Protein AF-A0A1H9S009-F1 (afdb_monomer_lite)

Sequence (148 aa):
MQSAQLGVEPNTGLGQAYLIPYGKQVHFLLGYKGLIDLAVRSGQYKAIYAYEVFQEVEFSYSYGLHKDLVHVPSQNPQGEPIGYYAVYHLKNGGYDFVYWTRERVEKHAHKFSQAVQKGWTSPWKTNYDAMAKKAVLKEVLKYAPKSI

Foldseek 3Di:
DVCVVLVHDQDPPQQQWHFDDDDPDTDIDGGLSVLVVQLVVVVFWPDKFKDFAAPPWDWDWDDDPDTDTDTDDDPDGDDDGQW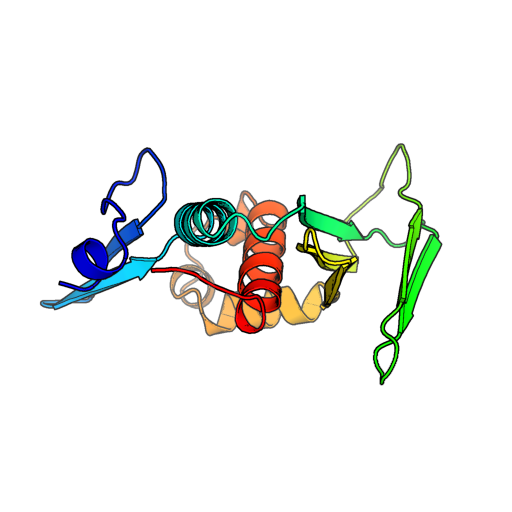MKIKTATPVGDIDMDIDGPVRLVVVCCVPPPCVVVVHDDCCVVPVRVSRRSVNSVVRSVPRDGDD

pLDDT: mean 89.42, std 7.25, range [58.47, 98.31]

Radius of gyration: 16.77 Å; chains: 1; bounding box: 38×30×45 Å

Organism: NCBI:txid28031

Secondary structure (DSSP, 8-state):
-HHHHTT--BBTTT-SEEEEEETTEEEEEE-HHHHHHHHHHTS-EEEEEEEEE-TTSEEEEE-SSS-EEEEE--SS--S--SEEEEEEEETTS-EEEEEEEHHHHHHHHHHH-HHHHTT---HHHHSHHHHHHHHHHHHHTTTS----

Structure (mmCIF, N/CA/C/O backbone):
data_AF-A0A1H9S009-F1
#
_entry.id   AF-A0A1H9S009-F1
#
loop_
_atom_site.group_PDB
_atom_site.id
_atom_site.type_symbol
_atom_site.label_atom_id
_atom_site.label_alt_id
_atom_site.label_comp_id
_atom_site.label_asym_id
_atom_site.label_entity_id
_atom_site.label_seq_id
_atom_site.pdbx_PDB_ins_code
_atom_site.Cartn_x
_atom_site.Cartn_y
_atom_site.Cartn_z
_atom_site.occupancy
_atom_site.B_iso_or_equiv
_atom_site.auth_seq_id
_atom_site.auth_comp_id
_atom_site.auth_asym_id
_atom_site.auth_atom_id
_atom_site.pdbx_PDB_model_num
ATOM 1 N N . MET A 1 1 ? -13.330 7.369 22.682 1.00 65.25 1 MET A N 1
ATOM 2 C CA . MET A 1 1 ? -11.979 6.884 22.311 1.00 65.25 1 MET A CA 1
ATOM 3 C C . MET A 1 1 ? -12.084 6.255 20.918 1.00 65.25 1 MET A C 1
ATOM 5 O O . MET A 1 1 ? -12.919 5.376 20.759 1.00 65.25 1 MET A O 1
ATOM 9 N N . GLN A 1 2 ? -11.348 6.734 19.904 1.00 75.69 2 GLN A N 1
ATOM 10 C CA . GLN A 1 2 ? -11.520 6.309 18.493 1.00 75.69 2 GLN A CA 1
ATOM 11 C C . GLN A 1 2 ? -11.244 4.814 18.253 1.00 75.69 2 GLN A C 1
ATOM 13 O O . GLN A 1 2 ? -11.908 4.195 17.431 1.00 75.69 2 GLN A O 1
ATOM 18 N N . SER A 1 3 ? -10.316 4.215 19.003 1.00 80.19 3 SER A N 1
ATOM 19 C CA . SER A 1 3 ? -10.047 2.769 18.973 1.00 80.19 3 SER A CA 1
ATOM 20 C C . SER A 1 3 ? -11.283 1.936 19.314 1.00 80.19 3 SER A C 1
ATOM 22 O O . SER A 1 3 ? -11.604 0.996 18.595 1.00 80.19 3 SER A O 1
ATOM 24 N N . ALA A 1 4 ? -12.007 2.328 20.367 1.00 78.19 4 ALA A N 1
ATOM 25 C CA . ALA A 1 4 ? -13.235 1.668 20.800 1.00 78.19 4 ALA A CA 1
ATOM 26 C C . ALA A 1 4 ? -14.367 1.828 19.776 1.00 78.19 4 ALA A C 1
ATOM 28 O O . ALA A 1 4 ? -15.104 0.880 19.542 1.00 78.19 4 ALA A O 1
ATOM 29 N N . GLN A 1 5 ? -14.470 2.994 19.125 1.00 79.81 5 GLN A N 1
ATOM 30 C CA . GLN A 1 5 ? -15.436 3.199 18.038 1.00 79.81 5 GLN A CA 1
ATOM 31 C C . GLN A 1 5 ? -15.152 2.295 16.838 1.00 79.81 5 GLN A C 1
ATOM 33 O O . GLN A 1 5 ? -16.087 1.851 16.196 1.00 79.81 5 GLN A O 1
ATOM 38 N N . LEU A 1 6 ? -13.880 2.026 16.543 1.00 80.94 6 LEU A N 1
ATOM 39 C CA . LEU A 1 6 ? -13.463 1.180 15.424 1.00 80.94 6 LEU A CA 1
ATOM 40 C C . LEU A 1 6 ? -13.334 -0.307 15.802 1.00 80.94 6 LEU A C 1
ATOM 42 O O . LEU A 1 6 ? -12.962 -1.112 14.956 1.00 80.94 6 LEU A O 1
ATOM 46 N N . GLY A 1 7 ? -13.557 -0.685 17.065 1.00 81.50 7 GLY A N 1
ATOM 47 C CA . GLY A 1 7 ? -13.358 -2.063 17.524 1.00 81.50 7 GLY A CA 1
ATOM 48 C C . GLY A 1 7 ? -11.948 -2.603 17.242 1.00 81.50 7 GLY A C 1
ATOM 49 O O . GLY A 1 7 ? -11.800 -3.772 16.872 1.00 81.50 7 GLY A O 1
ATOM 50 N N . VAL A 1 8 ? -10.926 -1.745 17.350 1.00 82.88 8 VAL A N 1
ATOM 51 C CA . VAL A 1 8 ? -9.513 -2.117 17.168 1.00 82.88 8 VAL A CA 1
ATOM 52 C C . VAL A 1 8 ? -8.735 -1.920 18.456 1.00 82.88 8 VAL A C 1
ATOM 54 O O . VAL A 1 8 ? -8.861 -0.901 19.140 1.00 82.88 8 VAL A O 1
ATOM 57 N N . GLU A 1 9 ? -7.875 -2.881 18.761 1.00 82.75 9 GLU A N 1
ATOM 58 C CA . GLU A 1 9 ? -7.015 -2.809 19.930 1.00 82.75 9 GLU A CA 1
ATOM 59 C C . GLU A 1 9 ? -5.740 -2.014 19.615 1.00 82.75 9 GLU A C 1
ATOM 61 O O . GLU A 1 9 ? -5.052 -2.305 18.628 1.00 82.75 9 GLU A O 1
ATOM 66 N N . PRO A 1 10 ? -5.378 -1.012 20.437 1.00 80.75 10 PRO A N 1
ATOM 67 C CA . PRO A 1 10 ? -4.081 -0.362 20.340 1.00 80.75 10 PRO A CA 1
ATOM 68 C C . PRO A 1 10 ? -2.995 -1.319 20.843 1.00 80.75 10 PRO A C 1
ATOM 70 O O . PRO A 1 10 ? -2.639 -1.320 22.019 1.00 80.75 10 PRO A O 1
ATOM 73 N N . ASN A 1 11 ? -2.479 -2.160 19.950 1.00 76.44 11 ASN A N 1
ATOM 74 C CA . ASN A 1 11 ? -1.406 -3.092 20.257 1.00 76.44 11 ASN A CA 1
ATOM 75 C C . ASN A 1 11 ? -0.363 -3.136 19.129 1.00 76.44 11 ASN A C 1
ATOM 77 O O . ASN A 1 11 ? -0.651 -2.979 17.939 1.00 76.44 11 ASN A O 1
ATOM 81 N N . THR A 1 12 ? 0.892 -3.351 19.517 1.00 68.50 12 THR A N 1
ATOM 82 C CA . THR A 1 12 ? 2.009 -3.476 18.573 1.00 68.50 12 THR A CA 1
ATOM 83 C C . THR A 1 12 ? 2.082 -4.866 17.940 1.00 68.50 12 THR A C 1
ATOM 85 O O . THR A 1 12 ? 2.593 -4.980 16.828 1.00 68.50 12 THR A O 1
ATOM 88 N N . GLY A 1 13 ? 1.544 -5.896 18.606 1.00 74.19 13 GLY A N 1
ATOM 89 C CA . GLY A 1 13 ? 1.614 -7.296 18.172 1.00 74.19 13 GLY A CA 1
ATOM 90 C C . GLY A 1 13 ? 0.788 -7.597 16.920 1.00 74.19 13 GLY A C 1
ATOM 91 O O . GLY A 1 13 ? 1.322 -8.093 15.929 1.00 74.19 13 GLY A O 1
ATOM 92 N N . LEU A 1 14 ? -0.502 -7.244 16.917 1.00 76.44 14 LEU A N 1
ATOM 93 C CA . LEU A 1 14 ? -1.362 -7.392 15.737 1.00 76.44 14 LEU A CA 1
ATOM 94 C C . LEU A 1 14 ? -1.150 -6.247 14.741 1.00 76.44 14 LEU A C 1
ATOM 96 O O . LEU A 1 14 ? -1.438 -6.397 13.554 1.00 76.44 14 LEU A O 1
ATOM 100 N N . GLY A 1 15 ? -0.629 -5.103 15.201 1.00 80.81 15 GLY A N 1
ATOM 101 C CA . GLY A 1 15 ? -0.365 -3.931 14.364 1.00 80.81 15 GLY A CA 1
ATOM 102 C C . GLY A 1 15 ? -1.639 -3.285 13.811 1.00 80.81 15 GLY A C 1
ATOM 103 O O . GLY A 1 15 ? -1.610 -2.649 12.750 1.00 80.81 15 GLY A O 1
ATOM 104 N N . GLN A 1 16 ? -2.766 -3.484 14.502 1.00 83.88 16 GLN A N 1
ATOM 105 C CA . GLN A 1 16 ? -4.069 -2.939 14.127 1.00 83.88 16 GLN A CA 1
ATOM 106 C C . GLN A 1 16 ? -4.144 -1.440 14.403 1.00 83.88 16 GLN A C 1
ATOM 108 O O . GLN A 1 16 ? -4.571 -0.678 13.537 1.00 83.88 16 GLN A O 1
ATOM 113 N N . ALA A 1 17 ? -3.661 -1.001 15.562 1.00 87.25 17 ALA A N 1
ATOM 114 C CA . ALA A 1 17 ? -3.577 0.402 15.923 1.00 87.25 17 ALA A CA 1
ATOM 115 C C . ALA A 1 17 ? -2.376 0.679 16.829 1.00 87.25 17 ALA A C 1
ATOM 117 O O . ALA A 1 17 ? -1.922 -0.182 17.575 1.00 87.25 17 ALA A O 1
ATOM 118 N N . TYR A 1 18 ? -1.879 1.909 16.768 1.00 86.06 18 TYR A N 1
ATOM 119 C CA . TYR A 1 18 ? -0.725 2.375 17.522 1.00 86.06 18 TYR A CA 1
ATOM 120 C C . TYR A 1 18 ? -1.095 3.623 18.318 1.00 86.06 18 TYR A C 1
ATOM 122 O O . TYR A 1 18 ? -1.874 4.459 17.856 1.00 86.06 18 TYR A O 1
ATOM 130 N N . LEU A 1 19 ? -0.490 3.768 19.493 1.00 86.12 19 LEU A N 1
ATOM 131 C CA . LEU A 1 19 ? -0.497 5.004 20.266 1.00 86.12 19 LEU A CA 1
ATOM 132 C C . LEU A 1 19 ? 0.899 5.610 20.172 1.00 86.12 19 LEU A C 1
ATOM 134 O O . LEU A 1 19 ? 1.867 5.006 20.628 1.00 86.12 19 LEU A O 1
ATOM 138 N N . ILE A 1 20 ? 1.009 6.771 19.528 1.00 83.69 20 ILE A N 1
ATOM 139 C CA . ILE A 1 20 ? 2.292 7.435 19.294 1.00 83.69 20 ILE A CA 1
ATOM 140 C C . ILE A 1 20 ? 2.348 8.704 20.146 1.00 83.69 20 ILE A C 1
ATOM 142 O O . ILE A 1 20 ? 1.494 9.581 19.973 1.00 83.69 20 ILE A O 1
ATOM 146 N N . PRO A 1 21 ? 3.328 8.830 21.057 1.00 83.38 21 PRO A N 1
ATOM 147 C CA . PRO A 1 21 ? 3.511 10.051 21.819 1.00 83.38 21 PRO A CA 1
ATOM 148 C C . PRO A 1 21 ? 4.112 11.149 20.934 1.00 83.38 21 PRO A C 1
ATOM 150 O O . PRO A 1 21 ? 5.124 10.949 20.262 1.00 83.38 21 PRO A O 1
ATOM 153 N N . TYR A 1 22 ? 3.509 12.332 20.983 1.00 80.00 22 TYR A N 1
ATOM 154 C CA . TYR A 1 22 ? 4.061 13.573 20.452 1.00 80.00 22 TYR A CA 1
ATOM 155 C C . TYR A 1 22 ? 4.074 14.614 21.576 1.00 80.00 22 TYR A C 1
ATOM 157 O O . TYR A 1 22 ? 3.063 15.236 21.907 1.00 80.00 22 TYR A O 1
ATOM 165 N N . GLY A 1 23 ? 5.236 14.776 22.214 1.00 83.94 23 GLY A N 1
ATOM 166 C CA . GLY A 1 23 ? 5.378 15.628 23.395 1.00 83.94 23 GLY A CA 1
ATOM 167 C C . GLY A 1 23 ? 4.497 15.136 24.547 1.00 83.94 23 GLY A C 1
ATOM 168 O O . GLY A 1 23 ? 4.650 14.008 25.003 1.00 83.94 23 GLY A O 1
ATOM 169 N N . LYS A 1 24 ? 3.570 15.984 25.010 1.00 89.25 24 LYS A N 1
ATOM 170 C CA . LYS A 1 24 ? 2.622 15.664 26.095 1.00 89.25 24 LYS A CA 1
ATOM 171 C C . LYS A 1 24 ? 1.299 15.056 25.603 1.00 89.25 24 LYS A C 1
ATOM 173 O O . LYS A 1 24 ? 0.413 14.814 26.416 1.00 89.25 24 LYS A O 1
ATOM 178 N N . GLN A 1 25 ? 1.136 14.848 24.295 1.00 85.69 25 GLN A N 1
ATOM 179 C CA . GLN A 1 25 ? -0.086 14.308 23.694 1.00 85.69 25 GLN A CA 1
ATOM 180 C C . GLN A 1 25 ? 0.155 12.904 23.133 1.00 85.69 25 GLN A C 1
ATOM 182 O O . GLN A 1 25 ? 1.238 12.595 22.637 1.00 85.69 25 GLN A O 1
ATOM 187 N N . VAL A 1 26 ? -0.868 12.050 23.194 1.00 87.81 26 VAL A N 1
ATOM 188 C CA . VAL A 1 26 ? -0.855 10.714 22.586 1.00 87.81 26 VAL A CA 1
ATOM 189 C C . VAL A 1 26 ? -1.788 10.725 21.387 1.00 87.81 26 VAL A C 1
ATOM 191 O O . VAL A 1 26 ? -2.970 11.036 21.513 1.00 87.81 26 VAL A O 1
ATOM 194 N N . HIS A 1 27 ? -1.257 10.360 20.226 1.00 85.62 27 HIS A N 1
ATOM 195 C CA . HIS A 1 27 ? -2.022 10.278 18.993 1.00 85.62 27 HIS A CA 1
ATOM 196 C C . HIS A 1 27 ? -2.366 8.827 18.686 1.00 85.62 27 HIS A C 1
ATOM 198 O O . HIS A 1 27 ? -1.496 7.954 18.657 1.00 85.62 27 HIS A O 1
ATOM 204 N N . PHE A 1 28 ? -3.646 8.581 18.421 1.00 87.31 28 PHE A N 1
ATOM 205 C CA . PHE A 1 28 ? -4.108 7.318 17.872 1.00 87.31 28 PHE A CA 1
ATOM 206 C C . PHE A 1 28 ? -3.774 7.258 16.381 1.00 87.31 28 PHE A C 1
ATOM 208 O O . PHE A 1 28 ? -4.126 8.156 15.615 1.00 87.31 28 PHE A O 1
ATOM 215 N N . LEU A 1 29 ? -3.110 6.185 15.964 1.00 85.75 29 LEU A N 1
ATOM 216 C CA . LEU A 1 29 ? -2.826 5.907 14.567 1.00 85.75 29 LEU A CA 1
ATOM 217 C C . LEU A 1 29 ? -3.371 4.533 14.193 1.00 85.75 29 LEU A C 1
ATOM 219 O O . LEU A 1 29 ? -2.883 3.508 14.666 1.00 85.75 29 LEU A O 1
ATOM 223 N N . LEU A 1 30 ? -4.320 4.507 13.260 1.00 86.19 30 LEU A N 1
ATOM 224 C CA . LEU A 1 30 ? -4.787 3.257 12.678 1.00 86.19 30 LEU A CA 1
ATOM 225 C C . LEU A 1 30 ? -3.696 2.635 11.784 1.00 86.19 30 LEU A C 1
ATOM 227 O O . LEU A 1 30 ? -3.165 3.246 10.838 1.00 86.19 30 LEU A O 1
ATOM 231 N N . GLY A 1 31 ? -3.344 1.395 12.112 1.00 84.75 31 GLY A N 1
ATOM 232 C CA . GLY A 1 31 ? -2.426 0.561 11.355 1.00 84.75 31 GLY A CA 1
ATOM 233 C C . GLY A 1 31 ? -3.050 0.085 10.046 1.00 84.75 31 GLY A C 1
ATOM 234 O O . GLY A 1 31 ? -4.265 0.072 9.873 1.00 84.75 31 GLY A O 1
ATOM 235 N N . TYR A 1 32 ? -2.213 -0.313 9.086 1.00 82.94 32 TYR A N 1
ATOM 236 C CA . TYR A 1 32 ? -2.730 -0.834 7.815 1.00 82.94 32 TYR A CA 1
ATOM 237 C C . TYR A 1 32 ? -3.394 -2.207 7.994 1.00 82.94 32 TYR A C 1
ATOM 239 O O . TYR A 1 32 ? -4.386 -2.477 7.333 1.00 82.94 32 TYR A O 1
ATOM 247 N N . LYS A 1 33 ? -2.908 -3.036 8.931 1.00 85.31 33 LYS A N 1
ATOM 248 C CA . LYS A 1 33 ? -3.564 -4.299 9.294 1.00 85.31 33 LYS A CA 1
ATOM 249 C C . LYS A 1 33 ? -4.943 -4.055 9.902 1.00 85.31 33 LYS A C 1
ATOM 251 O O . LYS A 1 33 ? -5.869 -4.774 9.569 1.00 85.31 33 LYS A O 1
ATOM 256 N N . GLY A 1 34 ? -5.097 -3.000 10.708 1.00 86.94 34 GLY A N 1
ATOM 257 C CA . GLY A 1 34 ? -6.401 -2.573 11.224 1.00 86.94 34 GLY A CA 1
ATOM 258 C C . GLY A 1 34 ? -7.336 -2.092 10.114 1.00 86.94 34 GLY A C 1
ATOM 259 O O . GLY A 1 34 ? -8.506 -2.439 10.112 1.00 86.94 34 GLY A O 1
ATOM 260 N N . LEU A 1 35 ? -6.818 -1.360 9.120 1.00 86.81 35 LEU A N 1
ATOM 261 C CA . LEU A 1 35 ? -7.598 -0.988 7.931 1.00 86.81 35 LEU A CA 1
ATOM 262 C C . LEU A 1 35 ? -8.050 -2.204 7.113 1.00 86.81 35 LEU A C 1
ATOM 264 O O . LEU A 1 35 ? -9.196 -2.238 6.678 1.00 86.81 35 LEU A O 1
ATOM 268 N N . ILE A 1 36 ? -7.167 -3.184 6.904 1.00 87.25 36 ILE A N 1
ATOM 269 C CA . ILE A 1 36 ? -7.508 -4.426 6.198 1.00 87.25 36 ILE A CA 1
ATOM 270 C C . ILE A 1 36 ? -8.545 -5.217 6.997 1.00 87.25 36 ILE A C 1
ATOM 272 O O . ILE A 1 36 ? -9.518 -5.682 6.421 1.00 87.25 36 ILE A O 1
ATOM 276 N N . ASP A 1 37 ? -8.378 -5.326 8.313 1.00 87.69 37 ASP A N 1
ATOM 277 C CA . ASP A 1 37 ? -9.320 -6.014 9.196 1.00 87.69 37 ASP A CA 1
ATOM 278 C C . ASP A 1 37 ? -10.712 -5.361 9.152 1.00 87.69 37 ASP A C 1
ATOM 280 O O . ASP A 1 37 ? -11.700 -6.037 8.886 1.00 87.69 37 ASP A O 1
ATOM 284 N N . LEU A 1 38 ? -10.797 -4.030 9.258 1.00 87.12 38 LEU A N 1
ATOM 285 C CA . LEU A 1 38 ? -12.053 -3.289 9.078 1.00 87.12 38 LEU A CA 1
ATOM 286 C C . LEU A 1 38 ? -12.682 -3.512 7.695 1.00 87.12 38 LEU A C 1
ATOM 288 O O . LEU A 1 38 ? -13.896 -3.683 7.577 1.00 87.12 38 LEU A O 1
ATOM 292 N N . ALA A 1 39 ? -11.865 -3.531 6.639 1.00 87.19 39 ALA A N 1
ATOM 293 C CA . ALA A 1 39 ? -12.342 -3.825 5.295 1.00 87.19 39 ALA A CA 1
ATOM 294 C C . ALA A 1 39 ? -12.914 -5.252 5.218 1.00 87.19 39 ALA A C 1
ATOM 296 O O . ALA A 1 39 ? -14.042 -5.437 4.769 1.00 87.19 39 ALA A O 1
ATOM 297 N N . VAL A 1 40 ? -12.202 -6.256 5.731 1.00 85.56 40 VAL A N 1
ATOM 298 C CA . VAL A 1 40 ? -12.643 -7.661 5.730 1.00 85.56 40 VAL A CA 1
ATOM 299 C C . VAL A 1 40 ? -13.916 -7.858 6.561 1.00 85.56 40 VAL A C 1
ATOM 301 O O . VAL A 1 40 ? -14.841 -8.519 6.087 1.00 85.56 40 VAL A O 1
ATOM 304 N N . ARG A 1 41 ? -14.019 -7.230 7.741 1.00 87.56 41 ARG A N 1
ATOM 305 C CA . ARG A 1 41 ? -15.206 -7.287 8.618 1.00 87.56 41 ARG A CA 1
ATOM 306 C C . ARG A 1 41 ? -16.481 -6.776 7.953 1.00 87.56 41 ARG A C 1
ATOM 308 O O . ARG A 1 41 ? -17.556 -7.267 8.275 1.00 87.56 41 ARG A O 1
ATOM 315 N N . SER A 1 42 ? -16.378 -5.858 6.987 1.00 86.19 42 SER A N 1
ATOM 316 C CA . SER A 1 42 ? -17.548 -5.411 6.212 1.00 86.19 42 SER A CA 1
ATOM 317 C C . SER A 1 42 ? -18.233 -6.546 5.441 1.00 86.19 42 SER A C 1
ATOM 319 O O . SER A 1 42 ? -19.360 -6.389 4.982 1.00 86.19 42 SER A O 1
ATOM 321 N N . GLY A 1 43 ? -17.536 -7.667 5.219 1.00 88.69 43 GLY A N 1
ATOM 322 C CA . GLY A 1 43 ? -18.031 -8.788 4.433 1.00 88.69 43 GLY A CA 1
ATOM 323 C C . GLY A 1 43 ? -18.143 -8.498 2.934 1.00 88.69 43 GLY A C 1
ATOM 324 O O . GLY A 1 43 ? -18.524 -9.400 2.191 1.00 88.69 43 GLY A O 1
ATOM 325 N N . GLN A 1 44 ? -17.790 -7.292 2.472 1.00 91.38 44 GLN A N 1
ATOM 326 C CA . GLN A 1 44 ? -17.962 -6.862 1.080 1.00 91.38 44 GLN A CA 1
ATOM 327 C C . GLN A 1 44 ? -16.770 -7.198 0.187 1.00 91.38 44 GLN A C 1
ATOM 329 O O . GLN A 1 44 ? -16.927 -7.237 -1.028 1.00 91.38 44 GLN A O 1
ATOM 334 N N . TYR A 1 45 ? -15.591 -7.454 0.752 1.00 93.38 45 TYR A N 1
ATOM 335 C CA . TYR A 1 45 ? -14.369 -7.661 -0.023 1.00 93.38 45 TYR A CA 1
ATOM 336 C C . TYR A 1 45 ? -14.195 -9.126 -0.411 1.00 93.38 45 TYR A C 1
ATOM 338 O O . TYR A 1 45 ? -14.440 -10.040 0.377 1.00 93.38 45 TYR A O 1
ATOM 346 N N . LYS A 1 46 ? -13.743 -9.329 -1.645 1.00 94.00 46 LYS A N 1
ATOM 347 C CA . LYS A 1 46 ? -13.249 -10.599 -2.176 1.00 94.00 46 LYS A CA 1
ATOM 348 C C . LYS A 1 46 ? -11.730 -10.690 -2.039 1.00 94.00 46 LYS A C 1
ATOM 350 O O . LYS A 1 46 ? -11.220 -11.748 -1.693 1.00 94.00 46 LYS A O 1
ATOM 355 N N . ALA A 1 47 ? -11.018 -9.597 -2.312 1.00 93.50 47 ALA A N 1
ATOM 356 C CA . ALA A 1 47 ? -9.560 -9.551 -2.253 1.00 93.50 47 ALA A CA 1
ATOM 357 C C . ALA A 1 47 ? -9.058 -8.119 -2.030 1.00 93.50 47 ALA A C 1
ATOM 359 O O . ALA A 1 47 ? -9.679 -7.165 -2.497 1.00 93.50 47 ALA A O 1
ATOM 360 N N . ILE A 1 48 ? -7.928 -7.983 -1.334 1.00 94.56 48 ILE A N 1
ATOM 361 C CA . ILE A 1 48 ? -7.161 -6.741 -1.180 1.00 94.56 48 ILE A CA 1
ATOM 362 C C . ILE A 1 48 ? -5.688 -7.129 -1.276 1.00 94.56 48 ILE A C 1
ATOM 364 O O . ILE A 1 48 ? -5.238 -7.990 -0.521 1.00 94.56 48 ILE A O 1
ATOM 368 N N . TYR A 1 49 ? -4.937 -6.514 -2.182 1.00 95.31 49 TYR A N 1
ATOM 369 C CA . TYR A 1 49 ? -3.520 -6.824 -2.370 1.00 95.31 49 TYR A CA 1
ATOM 370 C C . TYR A 1 49 ? -2.760 -5.638 -2.958 1.00 95.31 49 TYR A C 1
ATOM 372 O O . TYR A 1 49 ? -3.349 -4.668 -3.433 1.00 95.31 49 TYR A O 1
ATOM 380 N N . ALA A 1 50 ? -1.434 -5.713 -2.899 1.00 97.06 50 ALA A N 1
ATOM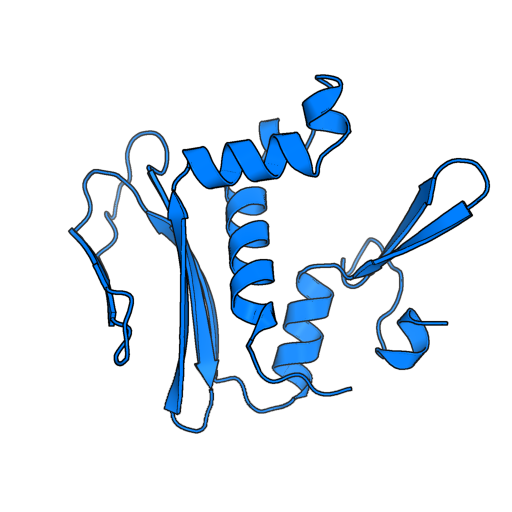 381 C CA . ALA A 1 50 ? -0.535 -4.742 -3.498 1.00 97.06 50 ALA A CA 1
ATOM 382 C C . ALA A 1 50 ? 0.740 -5.431 -3.972 1.00 97.06 50 ALA A C 1
ATOM 384 O O . ALA A 1 50 ? 1.205 -6.371 -3.325 1.00 97.06 50 ALA A O 1
ATOM 385 N N . TYR A 1 51 ? 1.307 -4.929 -5.063 1.00 97.19 51 TYR A N 1
ATOM 386 C CA . TYR A 1 51 ? 2.504 -5.482 -5.684 1.00 97.19 51 TYR A CA 1
ATOM 387 C C . TYR A 1 51 ? 3.456 -4.377 -6.138 1.00 97.19 51 TYR A C 1
ATOM 389 O O . TYR A 1 51 ? 3.045 -3.248 -6.423 1.00 97.19 51 TYR A O 1
ATOM 397 N N . GLU A 1 52 ? 4.731 -4.743 -6.198 1.00 96.75 52 GLU A N 1
ATOM 398 C CA . GLU A 1 52 ? 5.779 -4.003 -6.894 1.00 96.75 52 GLU A CA 1
ATOM 399 C C . GLU A 1 52 ? 5.683 -4.227 -8.410 1.00 96.75 52 GLU A C 1
ATOM 401 O O . GLU A 1 52 ? 5.253 -5.284 -8.872 1.00 96.75 52 GLU A O 1
ATOM 406 N N . VAL A 1 53 ? 6.090 -3.212 -9.169 1.00 96.81 53 VAL A N 1
ATOM 407 C CA . VAL A 1 53 ? 6.207 -3.231 -10.628 1.00 96.81 53 VAL A CA 1
ATOM 408 C C . VAL A 1 53 ? 7.667 -2.984 -10.968 1.00 96.81 53 VAL A C 1
ATOM 410 O O . VAL A 1 53 ? 8.235 -1.987 -10.521 1.00 96.81 53 VAL A O 1
ATOM 413 N N . PHE A 1 54 ? 8.260 -3.873 -11.756 1.00 96.12 54 PHE A N 1
ATOM 414 C CA . PHE A 1 54 ? 9.639 -3.758 -12.236 1.00 96.12 54 PHE A CA 1
ATOM 415 C C . PHE A 1 54 ? 9.667 -3.265 -13.688 1.00 96.12 54 PHE A C 1
ATOM 417 O O . PHE A 1 54 ? 8.626 -3.176 -14.332 1.00 96.12 54 PHE A O 1
ATOM 424 N N . GLN A 1 55 ? 10.830 -2.863 -14.196 1.00 92.62 55 GLN A N 1
ATOM 425 C CA . GLN A 1 55 ? 10.928 -2.208 -15.507 1.00 92.62 55 GLN A CA 1
ATOM 426 C C . GLN A 1 55 ? 10.725 -3.183 -16.678 1.00 92.62 55 GLN A C 1
ATOM 428 O O . GLN A 1 55 ? 10.232 -2.803 -17.734 1.00 92.62 55 GLN A O 1
ATOM 433 N N . GLU A 1 56 ? 11.115 -4.434 -16.485 1.00 90.19 56 GLU A N 1
ATOM 434 C CA . GLU A 1 56 ? 11.186 -5.502 -17.480 1.00 90.19 56 GLU A CA 1
ATOM 435 C C . GLU A 1 56 ? 9.868 -6.260 -17.694 1.00 90.19 56 GLU A C 1
ATOM 437 O O . GLU A 1 56 ? 9.838 -7.242 -18.433 1.00 90.19 56 GLU A O 1
ATOM 442 N N . VAL A 1 57 ? 8.790 -5.849 -17.024 1.00 90.94 57 VAL A N 1
ATOM 443 C CA . VAL A 1 57 ? 7.510 -6.569 -17.016 1.00 90.94 57 VAL A CA 1
ATOM 444 C C . VAL A 1 57 ? 6.502 -5.932 -17.965 1.00 90.94 57 VAL A C 1
ATOM 446 O O . VAL A 1 57 ? 6.541 -4.728 -18.223 1.00 90.94 57 VAL A O 1
ATOM 449 N N . GLU A 1 58 ? 5.547 -6.725 -18.451 1.00 93.94 58 GLU A N 1
ATOM 450 C CA . GLU A 1 58 ? 4.389 -6.161 -19.137 1.00 93.94 58 GLU A CA 1
ATOM 451 C C . GLU A 1 58 ? 3.497 -5.486 -18.095 1.00 93.94 58 GLU A C 1
ATOM 453 O O . GLU A 1 58 ? 2.879 -6.139 -17.247 1.00 93.94 58 GLU A O 1
ATOM 458 N N . PHE A 1 59 ? 3.473 -4.157 -18.137 1.00 96.69 59 PHE A N 1
ATOM 459 C CA . PHE A 1 59 ? 2.677 -3.344 -17.237 1.00 96.69 59 PHE A CA 1
ATOM 460 C C . PHE A 1 59 ? 2.000 -2.214 -17.997 1.00 96.69 59 PHE A C 1
ATOM 462 O O . PHE A 1 59 ? 2.659 -1.362 -18.596 1.00 96.69 59 PHE A O 1
ATOM 469 N N . SER A 1 60 ? 0.675 -2.177 -17.934 1.00 96.62 60 SER A N 1
ATOM 470 C CA . SER A 1 60 ? -0.118 -1.085 -18.480 1.00 96.62 60 SER A CA 1
ATOM 471 C C . SER A 1 60 ? -1.261 -0.758 -17.531 1.00 96.62 60 SER A C 1
ATOM 473 O O . SER A 1 60 ? -1.784 -1.614 -16.817 1.00 96.62 60 SER A O 1
ATOM 475 N N . TYR A 1 61 ? -1.623 0.517 -17.468 1.00 96.31 61 TYR A N 1
ATOM 476 C CA . TYR A 1 61 ? -2.755 0.956 -16.674 1.00 96.31 61 TYR A CA 1
ATOM 477 C C . TYR A 1 61 ? -3.410 2.159 -17.326 1.00 96.31 61 TYR A C 1
ATOM 479 O O . TYR A 1 61 ? -2.750 2.994 -17.948 1.00 96.31 61 TYR A O 1
ATOM 487 N N . SER A 1 62 ? -4.715 2.268 -17.136 1.00 96.69 62 SER A N 1
ATOM 488 C CA . SER A 1 62 ? -5.478 3.436 -17.538 1.00 96.69 62 SER A CA 1
ATOM 489 C C . SER A 1 62 ? -6.364 3.893 -16.390 1.00 96.69 62 SER A C 1
ATOM 491 O O . SER A 1 62 ? -7.045 3.114 -15.719 1.00 96.69 62 SER A O 1
ATOM 493 N N . TYR A 1 63 ? -6.321 5.198 -16.143 1.00 91.00 63 TYR A N 1
ATOM 494 C CA . TYR A 1 63 ? -7.315 5.868 -15.324 1.00 91.00 63 TYR A CA 1
ATOM 495 C C . TYR A 1 63 ? -8.383 6.462 -16.242 1.00 91.00 63 TYR A C 1
ATOM 497 O O . TYR A 1 63 ? -8.083 6.899 -17.351 1.00 91.00 63 TYR A O 1
ATOM 505 N N . GLY A 1 64 ? -9.626 6.510 -15.774 1.00 91.50 64 GLY A N 1
ATOM 506 C CA . GLY A 1 64 ? -10.747 7.031 -16.547 1.00 91.50 64 GLY A CA 1
ATOM 507 C C . GLY A 1 64 ? -12.074 6.549 -15.979 1.00 91.50 64 GLY A C 1
ATOM 508 O O . GLY A 1 64 ? -12.130 6.081 -14.841 1.00 91.50 64 GLY A O 1
ATOM 509 N N . LEU A 1 65 ? -13.132 6.645 -16.787 1.00 90.06 65 LEU A N 1
ATOM 510 C CA . LEU A 1 65 ? -14.451 6.098 -16.446 1.00 90.06 65 LEU A CA 1
ATOM 511 C C . LEU A 1 65 ? -14.405 4.572 -16.277 1.00 90.06 65 LEU A C 1
ATOM 513 O O . LEU A 1 65 ? -15.096 4.022 -15.425 1.00 90.06 65 LEU A O 1
ATOM 517 N N . HIS A 1 66 ? -13.542 3.914 -17.054 1.00 91.06 66 HIS A N 1
ATOM 518 C CA . HIS A 1 66 ? -13.264 2.487 -16.970 1.00 91.06 66 HIS A CA 1
ATOM 519 C C . HIS A 1 66 ? -11.783 2.308 -16.668 1.00 91.06 66 HIS A C 1
ATOM 521 O O . HIS A 1 66 ? -10.936 2.520 -17.531 1.00 91.06 66 HIS A O 1
ATOM 527 N N . LYS A 1 67 ? -11.478 1.993 -15.411 1.00 94.06 67 LYS A N 1
ATOM 528 C CA . LYS A 1 67 ? -10.111 1.733 -14.970 1.00 94.06 67 LYS A CA 1
ATOM 529 C C . LYS A 1 67 ? -9.696 0.327 -15.391 1.00 94.06 67 LYS A C 1
ATOM 531 O O . LYS A 1 67 ? -10.437 -0.626 -15.137 1.00 94.06 67 LYS A O 1
ATOM 536 N N . ASP A 1 68 ? -8.500 0.219 -15.955 1.00 96.25 68 ASP A N 1
ATOM 537 C CA . ASP A 1 68 ? -7.897 -1.054 -16.346 1.00 96.25 68 ASP A CA 1
ATOM 538 C C . ASP A 1 68 ? -6.431 -1.137 -15.909 1.00 96.25 68 ASP A C 1
ATOM 540 O O . ASP A 1 68 ? -5.732 -0.120 -15.863 1.00 96.25 68 ASP A O 1
ATOM 544 N N . LEU A 1 69 ? -5.993 -2.344 -15.557 1.00 97.06 69 LEU A N 1
ATOM 545 C CA . LEU A 1 69 ? -4.663 -2.635 -15.036 1.00 97.06 69 LEU A CA 1
ATOM 546 C C . LEU A 1 69 ? -4.217 -4.019 -15.507 1.00 97.06 69 LEU A C 1
ATOM 548 O O . LEU A 1 69 ? -4.761 -5.035 -15.076 1.00 97.06 69 LEU A O 1
ATOM 552 N N . VAL A 1 70 ? -3.159 -4.047 -16.309 1.00 97.31 70 VAL A N 1
ATOM 553 C CA . VAL A 1 70 ? -2.482 -5.269 -16.738 1.00 97.31 70 VAL A CA 1
ATOM 554 C C . VAL A 1 70 ? -1.116 -5.319 -16.074 1.00 97.31 70 VAL A C 1
ATOM 556 O O . VAL A 1 70 ? -0.344 -4.362 -16.132 1.00 97.31 70 VAL A O 1
ATOM 559 N N . HIS A 1 71 ? -0.817 -6.446 -15.434 1.00 97.00 71 HIS A N 1
ATOM 560 C CA . HIS A 1 71 ? 0.498 -6.710 -14.870 1.00 97.00 71 HIS A CA 1
ATOM 561 C C . HIS A 1 71 ? 0.855 -8.187 -15.024 1.00 97.00 71 HIS A C 1
ATOM 563 O O . HIS A 1 71 ? 0.250 -9.045 -14.378 1.00 97.00 71 HIS A O 1
ATOM 569 N N . VAL A 1 72 ? 1.861 -8.468 -15.850 1.00 96.25 72 VAL A N 1
ATOM 570 C CA . VAL A 1 72 ? 2.446 -9.803 -16.012 1.00 96.25 72 VAL A CA 1
ATOM 571 C C . VAL A 1 72 ? 3.829 -9.795 -15.356 1.00 96.25 72 VAL A C 1
ATOM 573 O O . VAL A 1 72 ? 4.775 -9.293 -15.960 1.00 96.25 72 VAL A O 1
ATOM 576 N N . PRO A 1 73 ? 3.972 -10.294 -14.116 1.00 91.88 73 PRO A N 1
ATOM 577 C CA . PRO A 1 73 ? 5.222 -10.179 -13.372 1.00 91.88 73 PRO A CA 1
ATOM 578 C C . PRO A 1 73 ? 6.340 -11.039 -13.975 1.00 91.88 73 PRO A C 1
ATOM 580 O O . PRO A 1 73 ? 6.103 -12.139 -14.477 1.00 91.88 73 PRO A O 1
ATOM 583 N N . SER A 1 74 ? 7.582 -10.568 -13.844 1.00 90.38 74 SER A N 1
ATOM 584 C CA . SER A 1 74 ? 8.772 -11.384 -14.102 1.00 90.38 74 SER A CA 1
ATOM 585 C C . SER A 1 74 ? 8.938 -12.435 -13.004 1.00 90.38 74 SER A C 1
ATOM 587 O O . SER A 1 74 ? 8.716 -12.157 -11.825 1.00 90.38 74 SER A O 1
ATOM 589 N N . GLN A 1 75 ? 9.374 -13.641 -13.376 1.00 89.81 75 GLN A N 1
ATOM 590 C CA . GLN A 1 75 ? 9.730 -14.680 -12.403 1.00 89.81 75 GLN A CA 1
ATOM 591 C C . GLN A 1 75 ? 10.994 -14.320 -11.614 1.00 89.81 75 GLN A C 1
ATOM 593 O O . GLN A 1 75 ? 11.131 -14.725 -10.464 1.00 89.81 75 GLN A O 1
ATOM 598 N N . ASN A 1 76 ? 11.897 -13.551 -12.227 1.00 90.94 76 ASN A N 1
ATOM 599 C CA . ASN A 1 76 ? 13.183 -13.165 -11.654 1.00 90.94 76 ASN A CA 1
ATOM 600 C C . ASN A 1 76 ? 13.373 -11.652 -11.812 1.00 90.94 76 ASN A C 1
ATOM 602 O O . ASN A 1 76 ? 14.114 -11.231 -12.707 1.00 90.94 76 ASN A O 1
ATOM 606 N N . PRO A 1 77 ? 12.685 -10.834 -10.996 1.00 89.19 77 PRO A N 1
ATOM 607 C CA . PRO A 1 77 ? 12.795 -9.390 -11.098 1.00 89.19 77 PRO A CA 1
ATOM 608 C C . PRO A 1 77 ? 14.222 -8.922 -10.796 1.00 89.19 77 PRO A C 1
ATOM 610 O O . PRO A 1 77 ? 14.881 -9.462 -9.903 1.00 89.19 77 PRO A O 1
ATOM 613 N N . GLN A 1 78 ? 14.707 -7.937 -11.548 1.00 90.50 78 GLN A N 1
ATOM 614 C CA . GLN A 1 78 ? 16.051 -7.381 -11.387 1.00 90.50 78 GLN A CA 1
ATOM 615 C C . GLN A 1 78 ? 15.991 -5.906 -10.997 1.00 90.50 78 GLN A C 1
ATOM 617 O O . GLN A 1 78 ? 15.217 -5.122 -11.539 1.00 90.50 78 GLN A O 1
ATOM 622 N N . GLY A 1 79 ? 16.873 -5.510 -10.081 1.00 90.94 79 GLY A N 1
ATOM 623 C CA . GLY A 1 79 ? 16.975 -4.125 -9.638 1.00 90.94 79 GLY A CA 1
ATOM 624 C C . GLY A 1 79 ? 15.809 -3.685 -8.755 1.00 90.94 79 GLY A C 1
ATOM 625 O O . GLY A 1 79 ? 15.267 -4.455 -7.967 1.00 90.94 79 GLY A O 1
ATOM 626 N N . GLU A 1 80 ? 15.476 -2.404 -8.851 1.00 94.31 80 GLU A N 1
ATOM 627 C CA . GLU A 1 80 ? 14.530 -1.731 -7.968 1.00 94.31 80 GLU A CA 1
ATOM 628 C C . GLU A 1 80 ? 13.161 -1.556 -8.646 1.00 94.31 80 GLU A C 1
ATOM 630 O O . GLU A 1 80 ? 13.115 -1.180 -9.821 1.00 94.31 80 GLU A O 1
ATOM 635 N N . PRO A 1 81 ? 12.035 -1.733 -7.925 1.00 95.94 81 PRO A N 1
ATOM 636 C CA . PRO A 1 81 ? 10.713 -1.466 -8.482 1.00 95.94 81 PRO A CA 1
ATOM 637 C C . PRO A 1 81 ? 10.577 -0.032 -9.005 1.00 95.94 81 PRO A C 1
ATOM 639 O O . PRO A 1 81 ? 10.908 0.927 -8.301 1.00 95.94 81 PRO A O 1
ATOM 642 N N . ILE A 1 82 ? 10.008 0.125 -10.201 1.00 96.75 82 ILE A N 1
ATOM 643 C CA . ILE A 1 82 ? 9.675 1.423 -10.810 1.00 96.75 82 ILE A CA 1
ATOM 644 C C . ILE A 1 82 ? 8.399 2.036 -10.216 1.00 96.75 82 ILE A C 1
ATOM 646 O O . ILE A 1 82 ? 8.161 3.246 -10.314 1.00 96.75 82 ILE A O 1
ATOM 650 N N . GLY A 1 83 ? 7.586 1.220 -9.549 1.00 97.38 83 GLY A N 1
ATOM 651 C CA . GLY A 1 83 ? 6.384 1.661 -8.866 1.00 97.38 83 GLY A CA 1
ATOM 652 C C . GLY A 1 83 ? 5.668 0.536 -8.139 1.00 97.38 83 GLY A C 1
ATOM 653 O O . GLY A 1 83 ? 6.130 -0.600 -8.079 1.00 97.38 83 GLY A O 1
ATOM 654 N N . TYR A 1 84 ? 4.528 0.885 -7.559 1.00 98.31 84 TYR A N 1
ATOM 655 C CA . TYR A 1 84 ? 3.715 -0.005 -6.743 1.00 98.31 84 TYR A CA 1
ATOM 656 C C . TYR A 1 84 ? 2.252 0.276 -7.024 1.00 98.31 84 TYR A C 1
ATOM 658 O O . TYR A 1 84 ? 1.853 1.435 -7.165 1.00 98.31 84 TYR A O 1
ATOM 666 N N . TYR A 1 85 ? 1.435 -0.767 -7.038 1.00 98.06 85 TYR A N 1
ATOM 667 C CA . TYR A 1 85 ? -0.011 -0.614 -7.095 1.00 98.06 85 TYR A CA 1
ATOM 668 C C . TYR A 1 85 ? -0.697 -1.400 -5.989 1.00 98.06 85 TYR A C 1
ATOM 670 O O . TYR A 1 85 ? -0.143 -2.349 -5.436 1.00 98.06 85 TYR A O 1
ATOM 678 N N . ALA A 1 86 ? -1.917 -0.987 -5.667 1.00 97.56 86 ALA A N 1
ATOM 679 C CA . ALA A 1 86 ? -2.821 -1.715 -4.791 1.00 97.56 86 ALA A CA 1
ATOM 680 C C . ALA A 1 86 ? -4.186 -1.851 -5.452 1.00 97.56 86 ALA A C 1
ATOM 682 O O . ALA A 1 86 ? -4.625 -0.927 -6.134 1.00 97.56 86 ALA A O 1
ATOM 683 N N . VAL A 1 87 ? -4.847 -2.978 -5.206 1.00 96.75 87 VAL A N 1
ATOM 684 C CA . VAL A 1 87 ? -6.166 -3.322 -5.744 1.00 96.75 87 VAL A CA 1
ATOM 685 C C . VAL A 1 87 ? -7.064 -3.782 -4.606 1.00 96.75 87 VAL A C 1
ATOM 687 O O . VAL A 1 87 ? -6.608 -4.449 -3.671 1.00 96.75 87 VAL A O 1
ATOM 690 N N . TYR A 1 88 ? -8.353 -3.479 -4.711 1.00 95.56 88 TYR A N 1
ATOM 691 C CA . TYR A 1 88 ? -9.380 -4.247 -4.021 1.00 95.56 88 TYR A CA 1
ATOM 692 C C . TYR A 1 88 ? -10.440 -4.749 -5.000 1.00 95.56 88 TYR A C 1
ATOM 694 O O . TYR A 1 88 ? -10.782 -4.074 -5.968 1.00 95.56 88 TYR A O 1
ATOM 702 N N . HIS A 1 89 ? -11.000 -5.916 -4.693 1.00 95.00 89 HIS A N 1
ATOM 703 C CA . HIS A 1 89 ? -12.198 -6.453 -5.327 1.00 95.00 89 HIS A CA 1
ATOM 704 C C . HIS A 1 89 ? -13.292 -6.629 -4.285 1.00 95.00 89 HIS A C 1
ATOM 706 O O . HIS A 1 89 ? -13.047 -7.155 -3.196 1.00 95.00 89 HIS A O 1
ATOM 712 N N . LEU A 1 90 ? -14.510 -6.254 -4.648 1.00 94.94 90 LEU A N 1
ATOM 713 C CA . LEU A 1 90 ? -15.724 -6.476 -3.885 1.00 94.94 90 LEU A CA 1
ATOM 714 C C . LEU A 1 90 ? -16.465 -7.709 -4.408 1.00 94.94 90 LEU A C 1
ATOM 716 O O . LEU A 1 90 ? -16.352 -8.100 -5.571 1.00 94.94 90 LEU A O 1
ATOM 720 N N . LYS A 1 91 ? -17.267 -8.326 -3.543 1.00 93.75 91 LYS A N 1
ATOM 721 C CA . LYS A 1 91 ? -18.096 -9.489 -3.878 1.00 93.75 91 LYS A CA 1
ATOM 722 C C . LYS A 1 91 ? -19.188 -9.160 -4.897 1.00 93.75 91 LYS A C 1
ATOM 724 O O . LYS A 1 91 ? -19.606 -10.048 -5.627 1.00 93.75 91 LYS A O 1
ATOM 729 N N . ASN A 1 92 ? -19.616 -7.899 -4.973 1.00 92.81 92 ASN A N 1
ATOM 730 C CA . ASN A 1 92 ? -20.595 -7.416 -5.951 1.00 92.81 92 ASN A CA 1
ATOM 731 C C . ASN A 1 92 ? -19.985 -7.090 -7.331 1.00 92.81 92 ASN A C 1
ATOM 733 O O . ASN A 1 92 ? -20.681 -6.548 -8.181 1.00 92.81 92 ASN A O 1
ATOM 737 N N . GLY A 1 93 ? -18.696 -7.378 -7.546 1.00 92.25 93 GLY A N 1
ATOM 738 C CA . GLY A 1 93 ? -17.991 -7.109 -8.802 1.00 92.25 93 GLY A CA 1
ATOM 739 C C . GLY A 1 93 ? -17.327 -5.733 -8.888 1.00 92.25 93 GLY A C 1
ATOM 740 O O . GLY A 1 93 ? -16.533 -5.519 -9.799 1.00 92.25 93 GLY A O 1
ATOM 741 N N . GLY A 1 94 ? -17.579 -4.823 -7.940 1.00 92.56 94 GLY A N 1
ATOM 742 C CA . GLY A 1 94 ? -16.867 -3.547 -7.874 1.00 92.56 94 GLY A CA 1
ATOM 743 C C . GLY A 1 94 ? -15.379 -3.746 -7.586 1.00 92.56 94 GLY A C 1
ATOM 744 O O . GLY A 1 94 ? -14.996 -4.630 -6.819 1.00 92.56 94 GLY A O 1
ATOM 745 N N . TYR A 1 95 ? -14.527 -2.925 -8.183 1.00 95.00 95 TYR A N 1
ATOM 746 C CA . TYR A 1 95 ? -13.091 -2.949 -7.941 1.00 95.00 95 TYR A CA 1
ATOM 747 C C . TYR A 1 95 ? -12.511 -1.553 -8.113 1.00 95.00 95 TYR A C 1
ATOM 749 O O . TYR A 1 95 ? -13.102 -0.695 -8.769 1.00 95.00 95 TYR A O 1
ATOM 757 N N . ASP A 1 96 ? -11.343 -1.334 -7.528 1.00 95.69 96 ASP A N 1
ATOM 758 C CA . ASP A 1 96 ? -10.539 -0.161 -7.831 1.00 95.69 96 ASP A CA 1
ATOM 759 C C . ASP A 1 96 ? -9.057 -0.469 -7.614 1.00 95.69 96 ASP A C 1
ATOM 761 O O . ASP A 1 96 ? -8.696 -1.382 -6.863 1.00 95.69 96 ASP A O 1
ATOM 765 N N . PHE A 1 97 ? -8.202 0.321 -8.253 1.00 97.44 97 PHE A N 1
ATOM 766 C CA . PHE A 1 97 ? -6.770 0.296 -8.042 1.00 97.44 97 PHE A CA 1
ATOM 767 C C . PHE A 1 97 ? -6.165 1.699 -8.021 1.00 97.44 97 PHE A C 1
ATOM 769 O O . PHE A 1 97 ? -6.711 2.678 -8.540 1.00 97.44 97 PHE A O 1
ATOM 776 N N . VAL A 1 98 ? -4.980 1.781 -7.428 1.00 97.19 98 VAL A N 1
ATOM 777 C CA . VAL A 1 98 ? -4.104 2.951 -7.513 1.00 97.19 98 VAL A CA 1
ATOM 778 C C . VAL A 1 98 ? -2.697 2.488 -7.840 1.00 97.19 98 VAL A C 1
ATOM 780 O O . VAL A 1 98 ? -2.247 1.483 -7.299 1.00 97.19 98 VAL A O 1
ATOM 783 N N . TYR A 1 99 ? -1.994 3.245 -8.674 1.00 97.94 99 TYR A N 1
ATOM 784 C CA . TYR A 1 99 ? -0.579 3.061 -8.978 1.00 97.94 99 TYR A CA 1
ATOM 785 C C . TYR A 1 99 ? 0.212 4.311 -8.597 1.00 97.94 99 TYR A C 1
ATOM 787 O O . TYR A 1 99 ? -0.174 5.441 -8.921 1.00 97.94 99 TYR A O 1
ATOM 795 N N . TRP A 1 100 ? 1.317 4.113 -7.884 1.00 98.19 100 TRP A N 1
ATOM 796 C CA . TRP A 1 100 ? 2.286 5.146 -7.542 1.00 98.19 100 TRP A CA 1
ATOM 797 C C . TRP A 1 100 ? 3.640 4.781 -8.140 1.00 98.19 100 TRP A C 1
ATOM 799 O O . TRP A 1 100 ? 4.136 3.676 -7.935 1.00 98.19 100 TRP A O 1
ATOM 809 N N . THR A 1 101 ? 4.273 5.739 -8.812 1.00 97.88 101 THR A N 1
ATOM 810 C CA . THR A 1 101 ? 5.686 5.621 -9.186 1.00 97.88 101 THR A CA 1
ATOM 811 C C . THR A 1 101 ? 6.561 5.578 -7.937 1.00 97.88 101 THR A C 1
ATOM 813 O O . THR A 1 101 ? 6.185 6.115 -6.886 1.00 97.88 101 THR A O 1
ATOM 816 N N . ARG A 1 102 ? 7.757 4.996 -8.056 1.00 96.38 102 ARG A N 1
ATOM 817 C CA . ARG A 1 102 ? 8.744 4.996 -6.971 1.00 96.38 102 ARG A CA 1
ATOM 818 C C . ARG A 1 102 ? 9.024 6.415 -6.467 1.00 96.38 102 ARG A C 1
ATOM 820 O O . ARG A 1 102 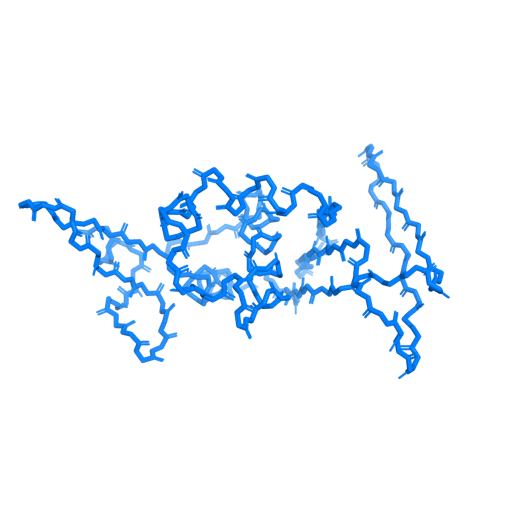? 8.950 6.657 -5.269 1.00 96.38 102 ARG A O 1
ATOM 827 N N . GLU A 1 103 ? 9.190 7.375 -7.374 1.00 97.06 103 GLU A N 1
ATOM 828 C CA . GLU A 1 103 ? 9.391 8.793 -7.039 1.00 97.06 103 GLU A CA 1
ATOM 829 C C . GLU A 1 103 ? 8.241 9.370 -6.187 1.00 97.06 103 GLU A C 1
ATOM 831 O O . GLU A 1 103 ? 8.455 10.107 -5.221 1.00 97.06 103 GLU A O 1
ATOM 836 N N . ARG A 1 104 ? 6.984 9.028 -6.506 1.00 97.31 104 ARG A N 1
ATOM 837 C CA . ARG A 1 104 ? 5.829 9.465 -5.708 1.00 97.31 104 ARG A CA 1
ATOM 838 C C . ARG A 1 104 ? 5.863 8.862 -4.304 1.00 97.31 104 ARG A C 1
ATOM 840 O O . ARG A 1 104 ? 5.502 9.550 -3.345 1.00 97.31 104 ARG A O 1
ATOM 847 N N . VAL A 1 105 ? 6.283 7.603 -4.175 1.00 97.00 105 VAL A N 1
ATOM 848 C CA . VAL A 1 105 ? 6.461 6.939 -2.877 1.00 97.00 105 VAL A CA 1
ATOM 849 C C . VAL A 1 105 ? 7.553 7.634 -2.062 1.00 97.00 105 VAL A C 1
ATOM 851 O O . VAL A 1 105 ? 7.326 7.929 -0.889 1.00 97.00 105 VAL A O 1
ATOM 854 N N . GLU A 1 106 ? 8.683 7.983 -2.673 1.00 94.44 106 GLU A N 1
ATOM 855 C CA . GLU A 1 106 ? 9.772 8.712 -2.010 1.00 94.44 106 GLU A CA 1
ATOM 856 C C . GLU A 1 106 ? 9.290 10.073 -1.496 1.00 94.44 106 GLU A C 1
ATOM 858 O O . GLU A 1 106 ? 9.446 10.392 -0.314 1.00 94.44 106 GLU A O 1
ATOM 863 N N . LYS A 1 107 ? 8.590 10.847 -2.338 1.00 95.62 107 LYS A N 1
ATOM 864 C CA . LYS A 1 107 ? 7.969 12.121 -1.931 1.00 95.62 107 LYS A CA 1
ATOM 865 C C . LYS A 1 107 ? 7.005 11.934 -0.757 1.00 95.62 107 LYS A C 1
ATOM 867 O O . LYS A 1 107 ? 6.985 12.749 0.167 1.00 95.62 107 LYS A O 1
ATOM 872 N N . HIS A 1 108 ? 6.217 10.858 -0.758 1.00 94.69 108 HIS A N 1
ATOM 873 C CA . HIS A 1 108 ? 5.339 10.522 0.361 1.00 94.69 108 HIS A CA 1
ATOM 874 C C . HIS A 1 108 ? 6.135 10.208 1.639 1.00 94.69 108 HIS A C 1
ATOM 876 O O . HIS A 1 108 ? 5.811 10.735 2.706 1.00 94.69 108 HIS A O 1
ATOM 882 N N . ALA A 1 109 ? 7.194 9.401 1.542 1.00 92.69 109 ALA A N 1
ATOM 883 C CA . ALA A 1 109 ? 8.059 9.055 2.665 1.00 92.69 109 ALA A CA 1
ATOM 884 C C . ALA A 1 109 ? 8.693 10.303 3.297 1.00 92.69 109 ALA A C 1
ATOM 886 O O . ALA A 1 109 ? 8.583 10.498 4.510 1.00 92.69 109 ALA A O 1
ATOM 887 N N . HIS A 1 110 ? 9.262 11.193 2.478 1.00 91.25 110 HIS A N 1
ATOM 888 C CA . HIS A 1 110 ? 9.838 12.461 2.931 1.00 91.25 110 HIS A CA 1
ATOM 889 C C . HIS A 1 110 ? 8.802 13.393 3.562 1.00 91.25 110 HIS A C 1
ATOM 891 O O . HIS A 1 110 ? 9.106 14.075 4.537 1.00 91.25 110 HIS A O 1
ATOM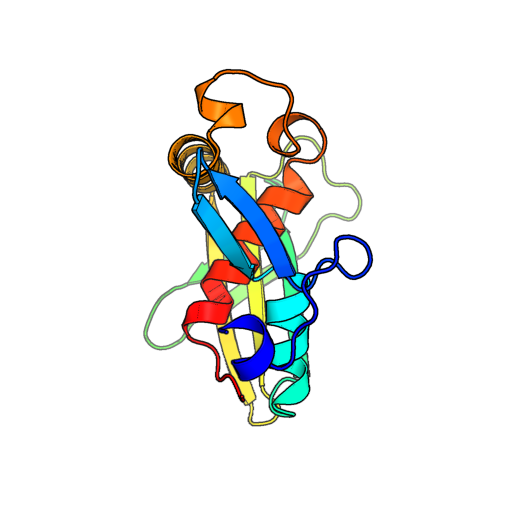 897 N N . LYS A 1 111 ? 7.565 13.423 3.053 1.00 91.19 111 LYS A N 1
ATOM 898 C CA . LYS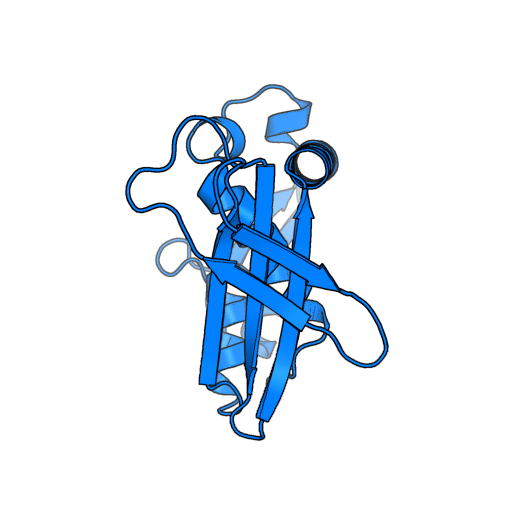 A 1 111 ? 6.514 14.296 3.592 1.00 91.19 111 LYS A CA 1
ATOM 899 C C . LYS A 1 111 ? 5.979 13.825 4.946 1.00 91.19 111 LYS A C 1
ATOM 901 O O . LYS A 1 111 ? 5.726 14.655 5.814 1.00 91.19 111 LYS A O 1
ATOM 906 N N . PHE A 1 112 ? 5.782 12.518 5.126 1.00 87.69 112 PHE A N 1
ATOM 907 C CA . PHE A 1 112 ? 5.042 11.979 6.277 1.00 87.69 112 PHE A CA 1
ATOM 908 C C . PHE A 1 112 ? 5.905 11.258 7.319 1.00 87.69 112 PHE A C 1
ATOM 910 O O . PHE A 1 112 ? 5.421 10.987 8.418 1.00 87.69 112 PHE A O 1
ATOM 917 N N . SER A 1 113 ? 7.168 10.942 7.023 1.00 85.69 113 SER A N 1
ATOM 918 C CA . SER A 1 113 ? 8.071 10.309 7.986 1.00 85.69 113 SER A CA 1
ATOM 919 C C . SER A 1 113 ? 9.078 11.304 8.555 1.00 85.69 113 SER A C 1
ATOM 921 O O . SER A 1 113 ? 10.049 11.676 7.900 1.00 85.69 113 SER A O 1
ATOM 923 N N . GLN A 1 114 ? 8.904 11.666 9.829 1.00 82.75 114 GLN A N 1
ATOM 924 C CA . GLN A 1 114 ? 9.882 12.490 10.551 1.00 82.75 114 GLN A CA 1
ATOM 925 C C . GLN A 1 114 ? 11.261 11.824 10.627 1.00 82.75 114 GLN A C 1
ATOM 927 O O . GLN A 1 114 ? 12.275 12.511 10.591 1.00 82.75 114 GLN A O 1
ATOM 932 N N . ALA A 1 115 ? 11.311 10.491 10.713 1.00 82.69 115 ALA A N 1
ATOM 933 C CA . ALA A 1 115 ? 12.572 9.757 10.737 1.00 82.69 115 ALA A CA 1
ATOM 934 C C . ALA A 1 115 ? 13.335 9.919 9.413 1.00 82.69 115 ALA A C 1
ATOM 936 O O . ALA A 1 115 ? 14.538 10.152 9.438 1.00 82.69 115 ALA A O 1
ATOM 937 N N . VAL A 1 116 ? 12.633 9.885 8.273 1.00 85.94 116 VAL A N 1
ATOM 938 C CA . VAL A 1 116 ? 13.237 10.160 6.959 1.00 85.94 116 VAL A CA 1
ATOM 939 C C . VAL A 1 116 ? 13.719 11.610 6.879 1.00 85.94 116 VAL A C 1
ATOM 941 O O . VAL A 1 116 ? 14.860 11.840 6.493 1.00 85.94 116 VAL A O 1
ATOM 944 N N . GLN A 1 117 ? 12.904 12.580 7.310 1.00 87.31 117 GLN A N 1
ATOM 945 C CA . GLN A 1 117 ? 13.280 14.005 7.324 1.00 87.31 117 GLN A CA 1
ATOM 946 C C . GLN A 1 117 ? 14.524 14.285 8.176 1.00 87.31 117 GLN A C 1
ATOM 948 O O . GLN A 1 117 ? 15.377 15.073 7.787 1.00 87.31 117 GLN A O 1
ATOM 953 N N . LYS A 1 118 ? 14.639 13.623 9.333 1.00 86.00 118 LYS A N 1
ATOM 954 C CA . LYS A 1 118 ? 15.776 13.753 10.256 1.00 86.00 118 LYS A CA 1
ATOM 955 C C . LYS A 1 118 ? 16.955 12.835 9.906 1.00 86.00 118 LYS A C 1
ATOM 957 O O . LYS A 1 118 ? 17.923 12.782 10.658 1.00 86.00 118 LYS A O 1
ATOM 962 N N . GLY A 1 119 ? 16.873 12.079 8.809 1.00 83.94 119 GLY A N 1
ATOM 963 C CA . GLY A 1 119 ? 17.915 11.146 8.368 1.00 83.94 119 GLY A CA 1
ATOM 964 C C . GLY A 1 119 ? 18.091 9.896 9.241 1.00 83.94 119 GLY A C 1
ATOM 965 O O . GLY A 1 119 ? 19.003 9.103 8.997 1.00 83.94 119 GLY A O 1
ATOM 966 N N . TRP A 1 120 ? 17.220 9.683 10.228 1.00 85.75 120 TRP A N 1
ATOM 967 C CA . TRP A 1 120 ? 17.276 8.556 11.157 1.00 85.75 120 TRP A CA 1
ATOM 968 C C . TRP A 1 120 ? 17.023 7.217 10.455 1.00 85.75 120 TRP A C 1
ATOM 970 O O . TRP A 1 120 ? 16.398 7.139 9.391 1.00 85.75 120 TRP A O 1
ATOM 980 N N . THR A 1 121 ? 17.499 6.132 11.068 1.00 82.25 121 THR A N 1
ATOM 981 C CA . THR A 1 121 ? 17.176 4.776 10.616 1.00 82.25 121 THR A CA 1
ATOM 982 C C . THR A 1 121 ? 15.674 4.560 10.734 1.00 82.25 121 THR A C 1
ATOM 984 O O . THR A 1 121 ? 15.083 4.740 11.798 1.00 82.25 121 THR A O 1
ATOM 987 N N . SER A 1 122 ? 15.039 4.205 9.620 1.00 85.62 122 SER A N 1
ATOM 988 C CA . SER A 1 122 ? 13.601 3.975 9.558 1.00 85.62 122 SER A CA 1
ATOM 989 C C . SER A 1 122 ? 13.290 2.787 8.650 1.00 85.62 122 SER A C 1
ATOM 991 O O . SER A 1 122 ? 14.122 2.440 7.809 1.00 85.62 122 SER A O 1
ATOM 993 N N . PRO A 1 123 ? 12.086 2.199 8.755 1.00 85.75 123 PRO A N 1
ATOM 994 C CA . PRO A 1 123 ? 11.648 1.138 7.851 1.00 85.75 123 PRO A CA 1
ATOM 995 C C . PRO A 1 123 ? 11.691 1.524 6.369 1.00 85.75 123 PRO A C 1
ATOM 997 O O . PRO A 1 123 ? 11.759 0.647 5.526 1.00 85.75 123 PRO A O 1
ATOM 1000 N N . TRP A 1 124 ? 11.705 2.819 6.035 1.00 89.19 124 TRP A N 1
ATOM 1001 C CA . TRP A 1 124 ? 11.914 3.267 4.657 1.00 89.19 124 TRP A CA 1
ATOM 1002 C C . TRP A 1 124 ? 13.326 2.968 4.133 1.00 89.19 124 TRP A C 1
ATOM 1004 O O . TRP A 1 124 ? 13.501 2.891 2.930 1.00 89.19 124 TRP A O 1
ATOM 1014 N N . LYS A 1 125 ? 14.330 2.782 5.001 1.00 85.94 125 LYS A N 1
ATOM 1015 C CA . LYS A 1 125 ? 15.681 2.354 4.596 1.00 85.94 125 LYS A CA 1
ATOM 1016 C C . LYS A 1 125 ? 15.836 0.832 4.606 1.00 85.94 125 LYS A C 1
ATOM 1018 O O . LYS A 1 125 ? 16.505 0.290 3.743 1.00 85.94 125 LYS A O 1
ATOM 1023 N N . THR A 1 126 ? 15.253 0.149 5.594 1.00 87.31 126 THR A N 1
ATOM 1024 C CA . THR A 1 126 ? 15.467 -1.296 5.800 1.00 87.31 126 THR A CA 1
ATOM 1025 C C . THR A 1 126 ? 14.410 -2.188 5.154 1.00 87.31 126 THR A C 1
ATOM 1027 O O . THR A 1 126 ? 14.657 -3.373 4.970 1.00 87.31 126 THR A O 1
ATOM 1030 N N . ASN A 1 127 ? 13.221 -1.660 4.852 1.00 91.12 127 ASN A N 1
ATOM 1031 C CA . ASN A 1 127 ? 12.098 -2.420 4.306 1.00 91.12 127 ASN A CA 1
ATOM 1032 C C . ASN A 1 127 ? 11.206 -1.526 3.420 1.00 91.12 127 ASN A C 1
ATOM 1034 O O . ASN A 1 127 ? 10.017 -1.315 3.692 1.00 91.12 127 ASN A O 1
ATOM 1038 N N . TYR A 1 128 ? 11.825 -0.932 2.395 1.00 93.38 128 TYR A N 1
ATOM 1039 C CA . TYR A 1 128 ? 11.213 0.084 1.537 1.00 93.38 128 TYR A CA 1
ATOM 1040 C C . TYR A 1 128 ? 9.947 -0.424 0.834 1.00 93.38 128 TYR A C 1
ATOM 1042 O O . TYR A 1 128 ? 8.900 0.215 0.938 1.00 93.38 128 TYR A O 1
ATOM 1050 N N . ASP A 1 129 ? 9.993 -1.606 0.213 1.00 94.38 129 ASP A N 1
ATOM 1051 C CA . ASP A 1 129 ? 8.862 -2.162 -0.545 1.00 94.38 129 ASP A CA 1
ATOM 1052 C C . ASP A 1 129 ? 7.633 -2.409 0.328 1.00 94.38 129 ASP A C 1
ATOM 1054 O O . ASP A 1 129 ? 6.505 -2.093 -0.054 1.00 94.38 129 ASP A O 1
ATOM 1058 N N . ALA A 1 130 ? 7.827 -2.920 1.547 1.00 93.12 130 ALA A N 1
ATOM 1059 C CA . ALA A 1 130 ? 6.727 -3.093 2.488 1.00 93.12 130 ALA A CA 1
ATOM 1060 C C . ALA A 1 130 ? 6.088 -1.745 2.863 1.00 93.12 130 ALA A C 1
ATOM 1062 O O . ALA A 1 130 ? 4.865 -1.645 3.005 1.00 93.12 130 ALA A O 1
ATOM 1063 N N . MET A 1 131 ? 6.898 -0.692 3.001 1.00 94.12 131 MET A N 1
ATOM 1064 C CA . MET A 1 131 ? 6.417 0.662 3.284 1.00 94.12 131 MET A CA 1
ATOM 1065 C C . MET A 1 131 ? 5.707 1.293 2.082 1.00 94.12 131 MET A C 1
ATOM 1067 O O . MET A 1 131 ? 4.672 1.942 2.262 1.00 94.12 131 MET A O 1
ATOM 1071 N N . ALA A 1 132 ? 6.202 1.049 0.870 1.00 96.19 132 ALA A N 1
ATOM 1072 C CA . ALA A 1 132 ? 5.588 1.492 -0.372 1.00 96.19 132 ALA A CA 1
ATOM 1073 C C . ALA A 1 132 ? 4.224 0.821 -0.589 1.00 96.19 132 ALA A C 1
ATOM 1075 O O . ALA A 1 132 ? 3.210 1.513 -0.716 1.00 96.19 132 ALA A O 1
ATOM 1076 N N . LYS A 1 133 ? 4.164 -0.517 -0.491 1.00 95.56 133 LYS A N 1
ATOM 1077 C CA . LYS A 1 133 ? 2.922 -1.309 -0.548 1.00 95.56 133 LYS A CA 1
ATOM 1078 C C . LYS A 1 133 ? 1.911 -0.861 0.502 1.00 95.56 133 LYS A C 1
ATOM 1080 O O . LYS A 1 133 ? 0.731 -0.682 0.205 1.00 95.56 133 LYS A O 1
ATOM 1085 N N . LYS A 1 134 ? 2.364 -0.587 1.728 1.00 93.19 134 LYS A N 1
ATOM 1086 C CA . LYS A 1 134 ? 1.516 -0.011 2.780 1.00 93.19 134 LYS A CA 1
ATOM 1087 C C . LYS A 1 134 ? 0.923 1.341 2.370 1.00 93.19 134 LYS A C 1
ATOM 1089 O O . LYS A 1 134 ? -0.236 1.605 2.693 1.00 93.19 134 LYS A O 1
ATOM 1094 N N . ALA A 1 135 ? 1.696 2.207 1.718 1.00 95.12 135 ALA A N 1
ATOM 1095 C CA . ALA A 1 135 ? 1.224 3.523 1.298 1.00 95.12 135 ALA A CA 1
ATOM 1096 C C . ALA A 1 135 ? 0.134 3.414 0.219 1.00 95.12 135 ALA A C 1
ATOM 1098 O O . ALA A 1 135 ? -0.931 4.012 0.382 1.00 95.12 135 ALA A O 1
ATOM 1099 N N . VAL A 1 136 ? 0.343 2.587 -0.812 1.00 96.56 136 VAL A N 1
ATOM 1100 C CA . VAL A 1 136 ? -0.662 2.375 -1.870 1.00 96.56 136 VAL A CA 1
ATOM 1101 C C . VAL A 1 136 ? -1.909 1.643 -1.363 1.00 96.56 136 VAL A C 1
ATOM 1103 O O . VAL A 1 136 ? -3.018 2.023 -1.732 1.00 96.56 136 VAL A O 1
ATOM 1106 N N . LEU A 1 137 ? -1.774 0.687 -0.432 1.00 94.75 137 LEU A N 1
ATOM 1107 C CA . LEU A 1 137 ? -2.921 0.046 0.232 1.00 94.75 137 LEU A CA 1
ATOM 1108 C C . LEU A 1 137 ? -3.768 1.056 1.004 1.00 94.75 137 LEU A C 1
ATOM 1110 O O . LEU A 1 137 ? -4.993 1.069 0.899 1.00 94.75 137 LEU A O 1
ATOM 1114 N N . LYS A 1 138 ? -3.119 1.928 1.783 1.00 92.75 138 LYS A N 1
ATOM 1115 C CA . LYS A 1 138 ? -3.827 2.990 2.502 1.00 92.75 138 LYS A CA 1
ATOM 1116 C C . LYS A 1 138 ? -4.545 3.935 1.546 1.00 92.75 138 LYS A C 1
ATOM 1118 O O . LYS A 1 138 ? -5.620 4.408 1.896 1.00 92.75 138 LYS A O 1
ATOM 1123 N N . GLU A 1 139 ? -3.961 4.215 0.385 1.00 94.31 139 GLU A N 1
ATOM 1124 C CA . GLU A 1 139 ? -4.552 5.089 -0.625 1.00 94.31 139 GLU A CA 1
ATOM 1125 C C . GLU A 1 139 ? -5.790 4.463 -1.276 1.00 94.31 139 GLU A C 1
ATOM 1127 O O . GLU A 1 139 ? -6.845 5.095 -1.269 1.00 94.31 139 GLU A O 1
ATOM 1132 N N . VAL A 1 140 ? -5.703 3.223 -1.775 1.00 94.19 140 VAL A N 1
ATOM 1133 C CA . VAL A 1 140 ? -6.838 2.572 -2.457 1.00 94.19 140 VAL A CA 1
ATOM 1134 C C . VAL A 1 140 ? -8.022 2.372 -1.506 1.00 94.19 140 VAL A C 1
ATOM 1136 O O . VAL A 1 140 ? -9.174 2.611 -1.863 1.00 94.19 140 VAL A O 1
ATOM 1139 N N . LEU A 1 141 ? -7.740 2.043 -0.241 1.00 91.31 141 LEU A N 1
ATOM 1140 C CA . LEU A 1 141 ? -8.766 1.844 0.779 1.00 91.31 141 LEU A CA 1
ATOM 1141 C C . LEU A 1 141 ? -9.423 3.149 1.251 1.00 91.31 141 LEU A C 1
ATOM 1143 O O . LEU A 1 141 ? -10.348 3.091 2.062 1.00 91.31 141 LEU A O 1
ATOM 1147 N N . LYS A 1 142 ? -9.008 4.336 0.779 1.00 88.19 142 LYS A N 1
ATOM 1148 C CA . LYS A 1 142 ? -9.717 5.594 1.086 1.00 88.19 142 LYS A CA 1
ATOM 1149 C C . LYS A 1 142 ? -11.130 5.600 0.514 1.00 88.19 142 LYS A C 1
ATOM 1151 O O . LYS A 1 142 ? -12.045 5.964 1.250 1.00 88.19 142 LYS A O 1
ATOM 1156 N N . TYR A 1 143 ? -11.285 5.142 -0.726 1.00 84.75 143 TYR A N 1
ATOM 1157 C CA . TYR A 1 143 ? -12.549 5.148 -1.474 1.00 84.75 143 TYR A CA 1
ATOM 1158 C C . TYR A 1 143 ? -13.351 3.852 -1.340 1.00 84.75 143 TYR A C 1
ATOM 1160 O O . TYR A 1 143 ? -14.484 3.772 -1.798 1.00 84.75 143 TYR A O 1
ATOM 1168 N N . ALA A 1 144 ? -12.766 2.839 -0.711 1.00 85.50 144 ALA A N 1
ATOM 1169 C CA . ALA A 1 144 ? -13.383 1.537 -0.565 1.00 85.50 144 ALA A CA 1
ATOM 1170 C C . ALA A 1 144 ? -14.446 1.539 0.563 1.00 85.50 144 ALA A C 1
ATOM 1172 O O . ALA A 1 144 ? -14.292 2.277 1.547 1.00 85.50 144 ALA A O 1
ATOM 1173 N N . PRO A 1 145 ? -15.525 0.737 0.459 1.00 80.62 145 PRO A N 1
ATOM 1174 C CA . PRO A 1 145 ? -16.576 0.680 1.473 1.00 80.62 145 PRO A CA 1
ATOM 1175 C C . PRO A 1 145 ? -16.022 0.157 2.802 1.00 80.62 145 PRO A C 1
ATOM 1177 O O . PRO A 1 145 ? -15.255 -0.802 2.840 1.00 80.62 145 PRO A O 1
ATOM 1180 N N . LYS A 1 146 ? -16.394 0.787 3.914 1.00 75.44 146 LYS A 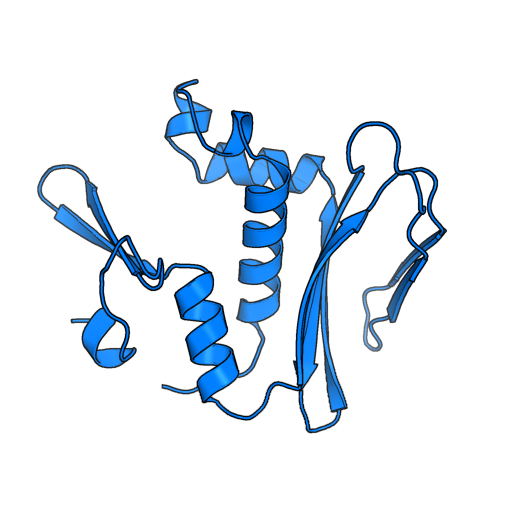N 1
ATOM 1181 C CA . LYS A 1 146 ? -15.917 0.433 5.258 1.00 75.44 146 LYS A CA 1
ATOM 1182 C C . LYS A 1 146 ? -17.118 0.267 6.179 1.00 75.44 146 LYS A C 1
ATOM 1184 O O . LYS A 1 146 ? -18.038 1.077 6.109 1.00 75.44 146 LYS A O 1
ATOM 1189 N N . SER A 1 147 ? -17.100 -0.770 7.014 1.00 63.31 147 SER A N 1
ATOM 1190 C CA . SER A 1 147 ? -18.053 -0.913 8.119 1.00 63.31 147 SER A CA 1
ATOM 1191 C C . SER A 1 147 ? -17.378 -0.515 9.422 1.00 63.31 147 SER A C 1
ATOM 1193 O O . SER A 1 147 ? -16.173 -0.729 9.582 1.00 63.31 147 SER A O 1
ATOM 1195 N N . ILE A 1 148 ? -18.172 0.063 10.317 1.00 58.47 148 ILE A N 1
ATOM 1196 C CA . ILE A 1 148 ? -17.871 0.154 11.747 1.00 58.47 148 ILE A CA 1
ATOM 1197 C C . ILE A 1 148 ? -18.364 -1.137 12.403 1.00 58.47 148 ILE A C 1
ATOM 1199 O O . ILE A 1 148 ? -19.378 -1.673 11.890 1.00 58.47 148 ILE A O 1
#

InterPro domains:
  IPR004590 DNA single-strand annealing protein RecT [TIGR00616] (1-148)
  IPR018330 RecT family [PF03837] (1-148)